Protein 5W0J (pdb70)

Structure (mmCIF, N/CA/C/O backbone):
data_5W0J
#
_entry.id   5W0J
#
_cell.length_a   52.560
_cell.length_b   52.560
_cell.length_c   93.040
_cell.angle_alpha   90.00
_cell.angle_beta   90.00
_cell.angle_gamma   120.00
#
_symmetry.space_group_name_H-M   'H 3 2'
#
loop_
_entity.id
_entity.type
_entity.pdbx_description
1 polymer 'peptide 1'
2 non-polymer 'CHLORIDE ION'
3 water water
#
loop_
_atom_site.group_PDB
_atom_site.id
_atom_site.type_symbol
_atom_site.label_atom_id
_atom_site.label_alt_id
_atom_site.label_comp_id
_atom_site.label_asym_id
_atom_site.label_entity_id
_atom_site.label_seq_id
_atom_site.pdbx_PDB_ins_code
_atom_site.Cartn_x
_atom_site.Cartn_y
_atom_site.Cartn_z
_atom_site.occupancy
_atom_site.B_iso_or_equiv
_atom_site.auth_seq_id
_atom_site.auth_comp_id
_atom_site.auth_asym_id
_atom_site.auth_atom_id
_atom_site.pdbx_PDB_model_num
ATOM 4 N N . GLU A 1 2 ? 5.179 20.656 -4.001 1.00 67.34 2 GLU A N 1
ATOM 5 C CA . GLU A 1 2 ? 6.127 21.341 -3.127 1.00 68.86 2 GLU A CA 1
ATOM 6 C C . GLU A 1 2 ? 5.417 22.174 -2.059 1.00 60.76 2 GLU A C 1
ATOM 7 O O . GLU A 1 2 ? 5.659 22.001 -0.865 1.00 57.58 2 GLU A O 1
ATOM 19 N N . LEU A 1 3 ? 4.542 23.083 -2.498 1.00 54.25 3 LEU A N 1
ATOM 20 C CA . LEU A 1 3 ? 3.814 23.927 -1.555 1.00 47.87 3 LEU A CA 1
ATOM 21 C C . LEU A 1 3 ? 2.822 23.116 -0.731 1.00 43.12 3 LEU A C 1
ATOM 22 O O . LEU A 1 3 ? 2.667 23.355 0.472 1.00 40.12 3 LEU A O 1
ATOM 38 N N . ALA A 1 4 ? 2.136 22.159 -1.358 1.00 43.34 4 ALA A N 1
ATOM 39 C CA . ALA A 1 4 ? 1.126 21.378 -0.650 1.00 45.86 4 ALA A CA 1
ATOM 40 C C . ALA A 1 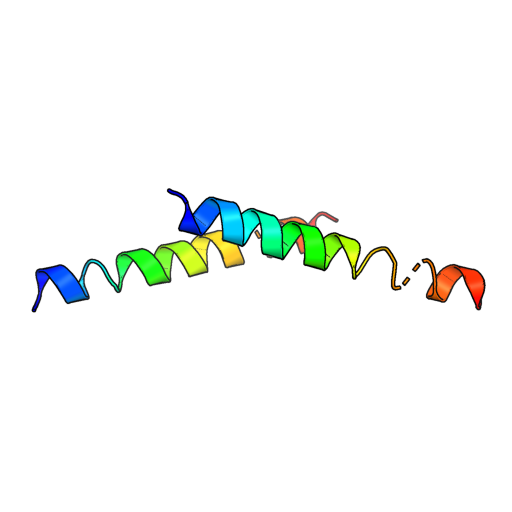4 ? 1.696 20.743 0.613 1.00 43.91 4 ALA A C 1
ATOM 41 O O . ALA A 1 4 ? 1.128 20.879 1.702 1.00 42.39 4 ALA A O 1
ATOM 48 N N . GLN A 1 5 ? 2.826 20.042 0.484 1.00 45.77 5 GLN A N 1
ATOM 49 C CA . GLN A 1 5 ? 3.390 19.335 1.630 1.00 46.56 5 GLN A CA 1
ATOM 50 C C . GLN A 1 5 ? 3.795 20.308 2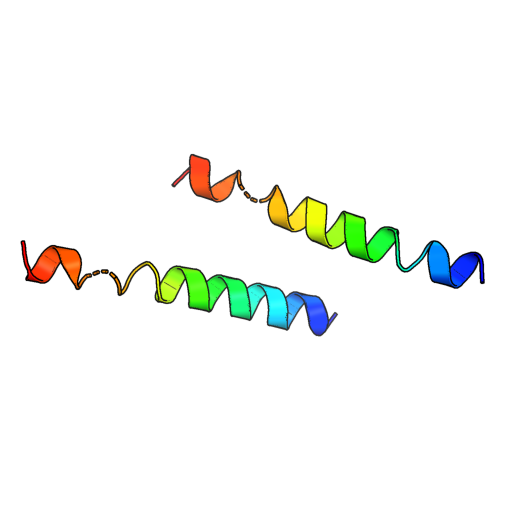.729 1.00 44.35 5 GLN A C 1
ATOM 51 O O . GLN A 1 5 ? 3.633 20.013 3.919 1.00 44.71 5 GLN A O 1
ATOM 65 N N . ALA A 1 6 ? 4.319 21.476 2.352 1.00 44.54 6 ALA A N 1
ATOM 66 C CA . ALA A 1 6 ? 4.712 22.464 3.351 1.00 40.69 6 ALA A CA 1
ATOM 67 C C . ALA A 1 6 ? 3.513 22.897 4.187 1.00 37.73 6 ALA A C 1
ATOM 68 O O . ALA A 1 6 ? 3.582 22.942 5.421 1.00 36.84 6 ALA A O 1
ATOM 75 N N . PHE A 1 7 ? 2.397 23.218 3.529 1.00 36.48 7 PHE A N 1
ATOM 76 C CA . PHE A 1 7 ? 1.196 23.596 4.267 1.00 34.11 7 PHE A CA 1
ATOM 77 C C . PHE A 1 7 ? 0.652 22.429 5.080 1.00 35.58 7 PHE A C 1
ATOM 78 O O . PHE A 1 7 ? 0.061 22.639 6.145 1.00 33.24 7 PHE A O 1
ATOM 95 N N . LYS A 1 8 ? 0.841 21.198 4.603 1.00 43.83 8 LYS A N 1
ATOM 96 C CA . LYS A 1 8 ? 0.460 20.037 5.399 1.00 45.70 8 LYS A CA 1
ATOM 97 C C . LYS A 1 8 ? 1.323 19.928 6.649 1.00 45.39 8 LYS A C 1
ATOM 98 O O . LYS A 1 8 ? 0.807 19.690 7.747 1.00 44.87 8 LYS A O 1
ATOM 117 N N . GLU A 1 9 ? 2.639 20.103 6.504 1.00 41.46 9 GLU A N 1
ATOM 118 C CA . GLU A 1 9 ? 3.508 20.128 7.675 1.00 42.66 9 GLU A CA 1
ATOM 119 C C . GLU A 1 9 ? 3.107 21.240 8.635 1.00 37.26 9 GLU A C 1
ATOM 120 O O . GLU A 1 9 ? 3.269 21.099 9.852 1.00 37.26 9 GLU A O 1
ATOM 132 N N . ILE A 1 10 ? 2.574 22.344 8.110 1.00 35.05 10 ILE A N 1
ATOM 133 C CA . ILE A 1 10 ? 2.131 23.440 8.965 1.00 32.57 10 ILE A CA 1
ATOM 134 C C . ILE A 1 10 ? 0.854 23.058 9.701 1.00 31.56 10 ILE A C 1
ATOM 135 O O . ILE A 1 10 ? 0.722 23.295 10.908 1.00 30.79 10 ILE A O 1
ATOM 151 N N . ALA A 1 11 ? -0.104 22.453 8.995 1.00 31.88 11 ALA A N 1
ATOM 152 C CA . ALA A 1 11 ? -1.329 22.007 9.651 1.00 33.07 11 ALA A CA 1
ATOM 153 C C . ALA A 1 11 ? -1.024 21.003 10.757 1.00 34.19 11 ALA A C 1
ATOM 154 O O . ALA A 1 11 ? -1.673 21.010 11.809 1.00 33.19 11 ALA A O 1
ATOM 161 N N . LYS A 1 12 ? -0.037 20.132 10.539 1.00 35.23 12 LYS A N 1
ATOM 162 C CA . LYS A 1 12 ? 0.334 19.171 11.573 1.00 38.71 12 LYS A CA 1
ATOM 163 C C . LYS A 1 12 ? 0.938 19.873 12.784 1.00 38.68 12 LYS A C 1
ATOM 164 O O . LYS A 1 12 ? 0.669 19.490 13.928 1.00 37.00 12 LYS A O 1
ATOM 183 N N . ALA A 1 13 ? 1.757 20.901 12.557 1.00 42.31 13 ALA A N 1
ATOM 184 C CA . ALA A 1 13 ? 2.366 21.612 13.675 1.00 41.81 13 ALA A CA 1
ATOM 185 C C . ALA A 1 13 ? 1.314 22.326 14.514 1.00 35.28 13 ALA A C 1
ATOM 186 O O . ALA A 1 13 ? 1.412 22.356 15.746 1.00 34.88 13 ALA A O 1
ATOM 193 N N . PHE A 1 14 ? 0.298 22.907 13.871 1.00 34.69 14 PHE A N 1
ATOM 194 C CA . PHE A 1 14 ? -0.742 23.593 14.631 1.00 32.09 14 PHE A CA 1
ATOM 195 C C . PHE A 1 14 ? -1.604 22.610 15.414 1.00 32.64 14 PHE A C 1
ATOM 196 O O . PHE A 1 14 ? -2.133 22.963 16.474 1.00 32.11 14 PHE A O 1
ATOM 213 N N . LYS A 1 15 ? -1.756 21.378 14.923 1.00 35.84 15 LYS A N 1
ATOM 214 C CA . LYS A 1 15 ? -2.486 20.377 15.693 1.00 38.20 15 LYS A CA 1
ATOM 215 C C . LYS A 1 15 ? -1.708 19.968 16.936 1.00 37.25 15 LYS A C 1
ATOM 216 O O . LYS A 1 15 ? -2.294 19.783 18.009 1.00 36.78 15 LYS A O 1
ATOM 235 N N . GLU A 1 16 ? -0.387 19.823 16.816 1.00 35.29 16 GLU A N 1
ATOM 236 C CA . GLU A 1 16 ? 0.433 19.576 17.997 1.00 36.84 16 GLU A CA 1
ATOM 237 C C . GLU A 1 16 ? 0.355 20.747 18.968 1.00 35.28 16 GLU A C 1
ATOM 238 O O . GLU A 1 16 ? 0.364 20.556 20.190 1.00 36.24 16 GLU A O 1
ATOM 250 N N . ILE A 1 17 ? 0.276 21.970 18.443 1.00 33.17 17 ILE A N 1
ATOM 251 C CA . ILE A 1 17 ? 0.144 23.140 19.305 1.00 32.01 17 ILE A CA 1
ATOM 252 C C . ILE A 1 17 ? -1.185 23.098 20.050 1.00 34.33 17 ILE A C 1
ATOM 253 O O . ILE A 1 17 ? -1.243 23.330 21.263 1.00 34.61 17 ILE A O 1
ATOM 269 N N . ALA A 1 18 ? -2.270 22.783 19.337 1.00 35.39 18 ALA A N 1
ATOM 270 C CA . ALA A 1 18 ? -3.571 22.643 19.984 1.00 36.89 18 ALA A CA 1
ATOM 271 C C . ALA A 1 18 ? -3.518 21.614 21.103 1.00 37.41 18 ALA A C 1
ATOM 272 O O . ALA A 1 18 ? -4.045 21.840 22.196 1.00 38.09 18 ALA A O 1
ATOM 279 N N A LYS A 1 19 ? -2.896 20.461 20.834 0.57 40.07 19 LYS A N 1
ATOM 280 N N B LYS A 1 19 ? -2.874 20.471 20.850 0.43 40.14 19 LYS A N 1
ATOM 281 C CA A LYS A 1 19 ? -2.727 19.442 21.866 0.57 41.43 19 LYS A CA 1
ATOM 282 C CA B LYS A 1 19 ? -2.754 19.452 21.886 0.43 42.30 19 LYS A CA 1
ATOM 283 C C A LYS A 1 19 ? -2.029 20.011 23.091 0.57 40.77 19 LYS A C 1
ATOM 284 C C B LYS A 1 19 ? -2.010 19.987 23.102 0.43 41.01 19 LYS A C 1
ATOM 285 O O A LYS A 1 19 ? -2.445 19.761 24.229 0.57 42.54 19 LYS A O 1
ATOM 286 O O B LYS A 1 19 ? -2.379 19.692 24.245 0.43 42.45 19 LYS A O 1
ATOM 323 N N . ALA A 1 20 ? -0.956 20.778 22.879 1.00 38.54 20 ALA A N 1
ATOM 324 C CA . ALA A 1 20 ? -0.187 21.306 23.999 1.00 37.53 20 ALA A CA 1
ATOM 325 C C . ALA A 1 20 ? -1.023 22.255 24.850 1.00 36.38 20 ALA A C 1
ATOM 326 O O . ALA A 1 20 ? -0.930 22.241 26.082 1.00 37.83 20 ALA A O 1
ATOM 333 N N . PHE A 1 21 ? -1.845 23.093 24.215 1.00 34.09 21 PHE A N 1
ATOM 334 C CA . PHE A 1 21 ? -2.663 24.025 24.984 1.00 34.56 21 PHE A CA 1
ATOM 335 C C . PHE A 1 21 ? -3.788 23.310 25.721 1.00 41.03 21 PHE A C 1
ATOM 336 O O . PHE A 1 21 ? -4.241 23.789 26.767 1.00 42.96 21 PHE A O 1
ATOM 353 N N . GLU A 1 22 ? -4.253 22.178 25.203 1.00 43.38 22 GLU A N 1
ATOM 354 C CA . GLU A 1 22 ? -5.225 21.363 25.927 1.00 48.62 22 GLU A CA 1
ATOM 355 C C . GLU A 1 22 ? -4.568 20.789 27.176 1.00 39.16 22 GLU A C 1
ATOM 356 O O . GLU A 1 22 ? -5.144 20.811 28.263 1.00 39.80 22 GLU A O 1
ATOM 388 N N . ILE A 1 24 ? -2.057 22.042 28.768 1.00 40.49 24 ILE A N 1
ATOM 389 C CA . ILE A 1 24 ? -1.890 23.166 29.684 1.00 40.74 24 ILE A CA 1
ATOM 390 C C . ILE A 1 24 ? -3.201 23.428 30.409 1.00 40.62 24 ILE A C 1
ATOM 391 O O . ILE A 1 24 ? -3.224 23.565 31.628 1.00 42.43 24 ILE A O 1
ATOM 407 N N . ALA A 1 25 ? -4.297 23.495 29.650 1.00 40.52 25 ALA A N 1
ATOM 408 C CA . ALA A 1 25 ? -5.608 23.675 30.264 1.00 42.78 25 ALA A CA 1
ATOM 409 C C . ALA A 1 25 ? -5.872 22.608 31.318 1.00 43.59 25 ALA A C 1
ATOM 410 O O . ALA A 1 25 ? -6.402 22.904 32.395 1.00 44.77 25 ALA A O 1
ATOM 417 N N . GLN A 1 26 ? -5.507 21.358 31.027 1.00 47.04 26 GLN A N 1
ATOM 418 C CA . GLN A 1 26 ? -5.730 20.282 31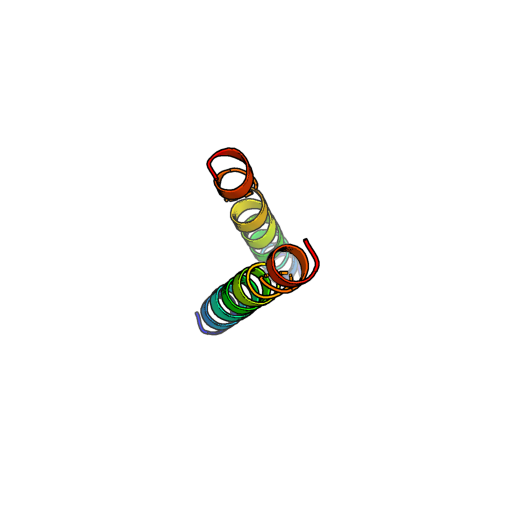.989 1.00 50.25 26 GLN A CA 1
ATOM 419 C C . GLN A 1 26 ? -4.817 20.414 33.199 1.00 47.53 26 GLN A C 1
ATOM 420 O O . GLN A 1 26 ? -5.210 20.046 34.311 1.00 49.76 26 GLN A O 1
ATOM 434 N N . ALA A 1 27 ? -3.600 20.925 33.007 1.00 47.78 27 ALA A N 1
ATOM 435 C CA . ALA A 1 27 ? -2.691 21.103 34.132 1.00 52.41 27 ALA A CA 1
ATOM 436 C C . ALA A 1 27 ? -3.166 22.209 35.064 1.00 56.71 27 ALA A C 1
ATOM 437 O O . ALA A 1 27 ? -2.948 22.1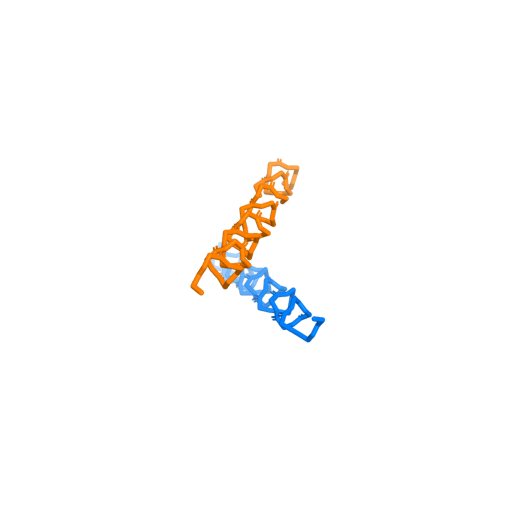32 36.278 1.00 58.20 27 ALA A O 1
ATOM 444 N N . ILE A 1 28 ? -3.815 23.241 34.522 1.00 51.41 28 ILE A N 1
ATOM 445 C CA . ILE A 1 28 ? -4.325 24.322 35.358 1.00 56.97 28 ILE A CA 1
ATOM 446 C C . ILE A 1 28 ? -5.450 23.813 36.251 1.00 63.61 28 ILE A C 1
ATOM 447 O O . ILE A 1 28 ? -5.474 24.074 37.459 1.00 68.76 28 ILE A O 1
ATOM 463 N N . GLU A 1 29 ? -6.393 23.073 35.674 1.00 72.00 29 GLU A N 1
ATOM 464 C CA . GLU A 1 29 ? -7.544 22.575 36.421 1.00 76.08 29 GLU A CA 1
ATOM 465 C C . GLU A 1 29 ? -7.143 21.578 37.509 1.00 89.24 29 GLU A C 1
ATOM 466 O O . GLU A 1 29 ? -7.794 21.498 38.550 1.00 81.23 29 GLU A O 1
ATOM 478 N N . LYS A 1 30 ? -6.076 20.823 37.265 1.00 54.31 30 LYS A N 1
ATOM 479 C CA . LYS A 1 30 ? -5.646 19.972 38.145 1.00 66.52 30 LYS A CA 1
ATOM 480 C C . LYS A 1 30 ? -4.603 20.541 39.137 1.00 71.51 30 LYS A C 1
ATOM 481 O O . LYS A 1 30 ? -3.883 19.796 39.751 1.00 72.75 30 LYS A O 1
ATOM 506 N N . GLU B 1 2 ? -5.904 9.441 -19.050 1.00 61.01 2 GLU B N 1
ATOM 507 C CA . GLU B 1 2 ? -6.637 8.842 -17.941 1.00 63.53 2 GLU B CA 1
ATOM 508 C C . GLU B 1 2 ? -5.727 7.997 -17.054 1.00 50.51 2 GLU B C 1
ATOM 509 O O . GLU B 1 2 ? -5.745 8.131 -15.829 1.00 44.46 2 GLU B O 1
ATOM 521 N N . LEU B 1 3 ? -4.928 7.126 -17.672 1.00 43.83 3 LEU B N 1
ATOM 522 C CA . LEU B 1 3 ? -4.069 6.239 -16.893 1.00 41.56 3 LEU B CA 1
ATOM 523 C C . LEU B 1 3 ? -3.001 7.028 -16.146 1.00 38.18 3 LEU B C 1
ATOM 524 O O . LEU B 1 3 ? -2.789 6.820 -14.945 1.00 37.99 3 LEU B O 1
ATOM 540 N N . ALA B 1 4 ? -2.314 7.940 -16.838 1.00 34.76 4 ALA B N 1
ATOM 541 C CA . ALA B 1 4 ? -1.250 8.706 -16.197 1.00 36.36 4 ALA B CA 1
ATOM 542 C C . ALA B 1 4 ? -1.782 9.517 -15.023 1.00 39.66 4 ALA B C 1
ATOM 543 O O . ALA B 1 4 ? -1.155 9.570 -13.958 1.00 36.63 4 ALA B O 1
ATOM 550 N N . GLN B 1 5 ? -2.937 10.162 -15.200 1.00 46.78 5 GLN B N 1
ATOM 551 C CA . GLN B 1 5 ? -3.524 10.946 -14.118 1.00 50.39 5 GLN B CA 1
ATOM 552 C C . GLN B 1 5 ? -3.909 10.055 -12.944 1.00 43.38 5 GLN B C 1
ATOM 553 O O . GLN B 1 5 ? -3.718 10.429 -11.781 1.00 40.02 5 GLN B O 1
ATOM 567 N N . ALA B 1 6 ? -4.445 8.867 -13.228 1.00 42.74 6 ALA B N 1
ATOM 568 C CA . ALA B 1 6 ? -4.821 7.949 -12.159 1.00 39.38 6 ALA B CA 1
ATOM 569 C C . ALA B 1 6 ? -3.598 7.481 -11.380 1.00 34.84 6 ALA B C 1
ATOM 570 O O . ALA B 1 6 ? -3.661 7.306 -10.157 1.00 31.00 6 ALA B O 1
ATOM 577 N N . PHE B 1 7 ? -2.476 7.263 -12.070 1.00 32.46 7 PHE B N 1
ATOM 578 C CA . PHE B 1 7 ? -1.261 6.870 -11.368 1.00 27.77 7 PHE B CA 1
ATOM 579 C C . PHE B 1 7 ? -0.697 8.014 -10.536 1.00 28.15 7 PHE B C 1
ATOM 580 O O . PHE B 1 7 ? -0.047 7.768 -9.513 1.00 28.17 7 PHE B O 1
ATOM 597 N N A LYS B 1 8 ? -0.927 9.263 -10.950 0.44 35.15 8 LYS B N 1
ATOM 598 N N B LYS B 1 8 ? -0.932 9.263 -10.947 0.56 35.22 8 LYS B N 1
ATOM 599 C CA A LYS B 1 8 ? -0.503 10.396 -10.133 0.44 38.37 8 LYS B CA 1
ATOM 600 C CA B LYS B 1 8 ? -0.530 10.394 -10.117 0.56 38.29 8 LYS B CA 1
ATOM 601 C C A LYS B 1 8 ? -1.347 10.507 -8.871 0.44 40.28 8 LYS B C 1
ATOM 602 C C B LYS B 1 8 ? -1.380 10.472 -8.856 0.56 40.24 8 LYS B C 1
ATOM 603 O O A LYS B 1 8 ? -0.833 10.854 -7.801 0.44 39.89 8 LYS B O 1
ATOM 604 O O B LYS B 1 8 ? -0.865 10.761 -7.770 0.56 39.65 8 LYS B O 1
ATOM 641 N N A GLU B 1 9 ? -2.646 10.216 -8.975 0.44 41.44 9 GLU B N 1
ATOM 642 N N B GLU B 1 9 ? -2.684 10.217 -8.981 0.56 41.43 9 GLU B N 1
ATOM 643 C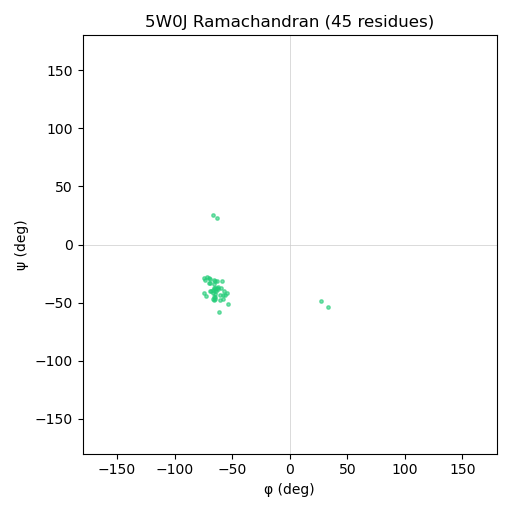 CA A GLU B 1 9 ? -3.503 10.236 -7.797 0.44 43.12 9 GLU B CA 1
ATOM 644 C CA B GLU B 1 9 ? -3.552 10.212 -7.810 0.56 42.75 9 GLU B CA 1
ATOM 645 C C A GLU B 1 9 ? -3.156 9.105 -6.838 0.44 39.25 9 GLU B C 1
ATOM 646 C C B GLU B 1 9 ? -3.168 9.102 -6.843 0.56 39.27 9 GLU B C 1
ATOM 647 O O A GLU B 1 9 ? -3.297 9.261 -5.620 0.44 39.16 9 GLU B O 1
ATOM 648 O O B GLU B 1 9 ? -3.285 9.271 -5.624 0.56 39.19 9 GLU B O 1
ATOM 671 N N . ILE B 1 10 ? -2.703 7.963 -7.363 1.00 33.38 10 ILE B N 1
ATOM 672 C CA . ILE B 1 10 ? -2.256 6.878 -6.496 1.00 29.19 10 ILE B CA 1
ATOM 673 C C . ILE B 1 10 ? -0.994 7.288 -5.755 1.00 28.04 10 ILE B C 1
ATOM 674 O O . ILE B 1 10 ? -0.858 7.063 -4.545 1.00 27.35 10 ILE B O 1
ATOM 690 N N . ALA B 1 11 ? -0.048 7.902 -6.465 1.00 28.20 11 ALA B N 1
ATOM 691 C CA . ALA B 1 11 ? 1.171 8.361 -5.811 1.00 30.65 11 ALA B CA 1
ATOM 692 C C . ALA B 1 11 ? 0.843 9.330 -4.685 1.00 31.30 11 ALA B C 1
ATOM 693 O O . ALA B 1 11 ? 1.366 9.206 -3.571 1.00 29.80 11 ALA B O 1
ATOM 700 N N . LYS B 1 12 ? -0.034 10.301 -4.956 1.00 34.99 12 LYS B N 1
ATOM 701 C CA . LYS B 1 12 ? -0.421 11.254 -3.922 1.00 37.29 12 LYS B CA 1
ATOM 702 C C . LYS B 1 12 ? -0.967 10.537 -2.695 1.00 31.09 12 LYS B C 1
ATOM 703 O O . LYS B 1 12 ? -0.624 10.884 -1.561 1.00 28.98 12 LYS B O 1
ATOM 722 N N . ALA B 1 13 ? -1.817 9.528 -2.900 1.00 29.35 13 ALA B N 1
ATOM 723 C CA . ALA B 1 13 ? -2.409 8.831 -1.763 1.00 29.91 13 ALA B CA 1
ATOM 724 C C . ALA B 1 13 ? -1.353 8.066 -0.969 1.00 30.26 13 ALA B C 1
ATOM 725 O O . ALA B 1 13 ? -1.376 8.077 0.267 1.00 29.79 13 ALA B O 1
ATOM 732 N N . PHE B 1 14 ? -0.417 7.399 -1.652 1.00 30.64 14 PHE B N 1
ATOM 733 C CA . PHE B 1 14 ? 0.665 6.726 -0.936 1.00 29.01 14 PHE B CA 1
ATOM 734 C C . PHE B 1 14 ? 1.536 7.724 -0.184 1.00 30.50 14 PHE B C 1
ATOM 735 O O . PHE B 1 14 ? 2.091 7.393 0.871 1.00 28.33 14 PHE B O 1
ATOM 752 N N . LYS B 1 15 ? 1.672 8.945 -0.709 1.00 31.46 15 LYS B N 1
ATOM 753 C CA . LYS B 1 15 ? 2.395 9.989 0.010 1.00 46.60 15 LYS B CA 1
ATOM 754 C C . LYS B 1 15 ? 1.679 10.366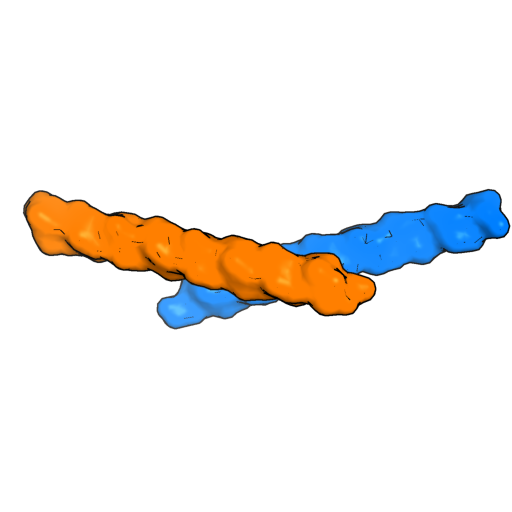 1.300 1.00 34.05 15 LYS B C 1
ATOM 755 O O . LYS B 1 15 ? 2.320 10.568 2.338 1.00 33.21 15 LYS B O 1
ATOM 774 N N . GLU B 1 16 ? 0.350 10.485 1.250 1.00 32.74 16 GLU B N 1
ATOM 775 C CA . GLU B 1 16 ? -0.416 10.727 2.468 1.00 39.44 16 GLU B CA 1
ATOM 776 C C . GLU B 1 16 ? -0.269 9.568 3.447 1.00 33.68 16 GLU B C 1
ATOM 777 O O . GLU B 1 16 ? -0.192 9.775 4.664 1.00 32.50 16 GLU B O 1
ATOM 789 N N . ILE B 1 17 ? -0.230 8.337 2.933 1.00 32.18 17 ILE B N 1
ATOM 790 C CA . ILE B 1 17 ? -0.061 7.171 3.796 1.00 29.47 17 ILE B CA 1
ATOM 791 C C . ILE B 1 17 ? 1.306 7.205 4.468 1.00 30.43 17 ILE B C 1
ATOM 792 O O . ILE B 1 17 ? 1.428 6.999 5.681 1.00 31.93 17 ILE B O 1
ATOM 808 N N . ALA B 1 18 ? 2.355 7.472 3.691 1.00 29.51 18 ALA B N 1
ATOM 809 C CA . ALA B 1 18 ? 3.696 7.515 4.264 1.00 28.74 18 ALA B CA 1
ATOM 810 C C . ALA B 1 18 ? 3.777 8.540 5.389 1.00 30.54 18 ALA B C 1
ATOM 811 O O . ALA B 1 18 ? 4.351 8.267 6.450 1.00 31.05 18 ALA B O 1
ATOM 818 N N . LYS B 1 19 ? 3.195 9.723 5.180 1.00 35.21 19 LYS B N 1
ATOM 819 C CA . LYS B 1 19 ? 3.188 10.738 6.227 1.00 33.29 19 LYS B CA 1
ATOM 820 C C . LYS B 1 19 ? 2.363 10.301 7.429 1.00 33.39 19 LYS B C 1
ATOM 821 O O . LYS B 1 19 ? 2.704 10.639 8.568 1.00 31.66 19 LYS B O 1
ATOM 840 N N . ALA B 1 20 ? 1.283 9.550 7.203 1.00 34.65 20 ALA B N 1
ATOM 841 C CA . ALA B 1 20 ? 0.479 9.052 8.316 1.00 33.86 20 ALA B CA 1
ATOM 842 C C . ALA B 1 20 ? 1.267 8.067 9.170 1.00 32.47 20 ALA B C 1
ATOM 843 O O . ALA B 1 20 ? 1.127 8.050 10.398 1.00 33.75 20 ALA B O 1
ATOM 850 N N . PHE B 1 21 ? 2.093 7.229 8.545 1.00 27.48 21 PHE B N 1
ATOM 851 C CA . PHE B 1 21 ? 2.892 6.295 9.329 1.00 28.05 21 PHE B CA 1
ATOM 852 C C . PHE B 1 21 ? 4.030 7.003 10.050 1.00 29.38 21 PHE B C 1
ATOM 853 O O . PHE B 1 21 ? 4.428 6.578 11.141 1.00 31.51 21 PHE B O 1
ATOM 870 N N . GLU B 1 22 ? 4.552 8.082 9.479 1.00 34.23 22 GLU B N 1
ATOM 871 C CA . GLU B 1 22 ? 5.552 8.884 10.170 1.00 36.42 22 GLU B CA 1
ATOM 872 C C . GLU B 1 22 ? 4.948 9.491 11.428 1.00 34.76 22 GLU B C 1
ATOM 873 O O . GLU B 1 22 ? 5.587 9.533 12.477 1.00 37.72 22 GLU B O 1
ATOM 905 N N . ILE B 1 24 ? 2.331 8.323 13.039 1.00 30.88 24 ILE B N 1
ATOM 906 C CA . ILE B 1 24 ? 2.114 7.188 13.940 1.00 33.42 24 ILE B CA 1
ATOM 907 C C . ILE B 1 24 ? 3.378 6.946 14.752 1.00 30.31 24 ILE B C 1
ATOM 908 O O . ILE B 1 24 ? 3.351 6.886 15.982 1.00 30.33 24 ILE B O 1
ATOM 924 N N . ALA B 1 25 ? 4.492 6.795 14.034 1.00 31.02 25 ALA B N 1
ATOM 925 C CA . ALA B 1 25 ? 5.763 6.498 14.684 1.00 27.95 25 ALA B CA 1
ATOM 926 C C . ALA B 1 25 ? 6.118 7.556 15.722 1.00 33.09 25 ALA B C 1
ATOM 927 O O . ALA B 1 25 ? 6.627 7.230 16.800 1.00 32.38 25 ALA B O 1
ATOM 934 N N . GLN B 1 26 ? 5.861 8.831 15.420 1.00 40.54 26 GLN B N 1
ATOM 935 C CA . GLN B 1 26 ? 6.221 9.883 16.367 1.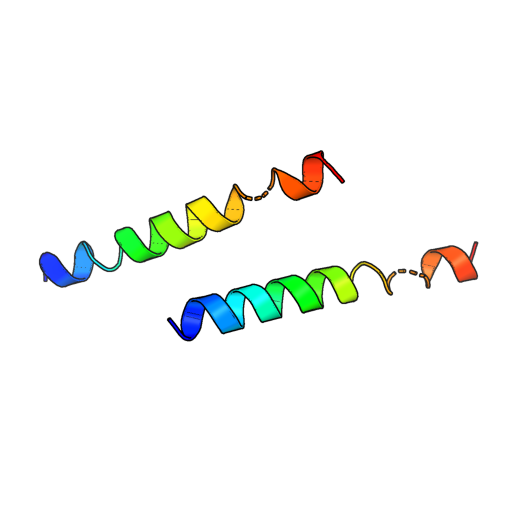00 47.65 26 GLN B CA 1
ATOM 936 C C . GLN B 1 26 ? 5.271 9.912 17.556 1.00 39.71 26 GLN B C 1
ATOM 937 O O . GLN B 1 26 ? 5.667 10.325 18.651 1.00 39.88 26 GLN B O 1
ATOM 951 N N . ALA B 1 27 ? 4.020 9.489 17.367 1.00 39.45 27 ALA B N 1
ATOM 952 C CA . ALA B 1 27 ? 3.101 9.401 18.496 1.00 40.70 27 ALA B CA 1
ATOM 953 C C . ALA B 1 27 ? 3.506 8.290 19.454 1.00 40.84 27 ALA B C 1
ATOM 954 O O . ALA B 1 27 ? 3.249 8.387 20.658 1.00 38.69 27 ALA B O 1
ATOM 961 N N . ILE B 1 28 ? 4.142 7.236 18.941 1.00 41.32 28 ILE B N 1
ATOM 962 C CA . ILE B 1 28 ? 4.595 6.145 19.796 1.00 44.35 28 ILE B CA 1
ATOM 963 C C . ILE B 1 28 ? 5.830 6.564 20.585 1.00 44.33 28 ILE B C 1
ATOM 964 O O . ILE B 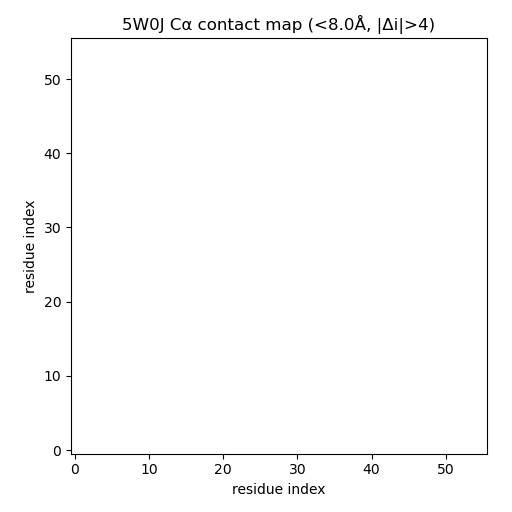1 28 ? 5.951 6.265 21.778 1.00 45.53 28 ILE B O 1
ATOM 980 N N . GLU B 1 29 ? 6.760 7.265 19.942 1.00 45.77 29 GLU B N 1
ATOM 981 C CA . GLU B 1 29 ? 7.966 7.730 20.623 1.00 56.94 29 GLU B CA 1
ATOM 982 C C . GLU B 1 29 ? 7.612 8.672 21.768 1.00 70.51 29 GLU B C 1
ATOM 983 O O . GLU B 1 29 ? 7.969 8.431 22.917 1.00 70.72 29 GLU B O 1
ATOM 995 N N . LYS B 1 30 ? 6.914 9.752 21.430 1.00 44.45 30 LYS B N 1
ATOM 996 C CA . LYS B 1 30 ? 6.508 10.608 22.310 1.00 51.15 30 LYS B CA 1
ATOM 997 C C . LYS B 1 30 ? 5.703 10.012 23.486 1.00 56.08 30 LYS B C 1
ATOM 998 O O . LYS B 1 30 ? 5.906 10.396 24.609 1.00 59.51 30 LYS B O 1
#

Solvent-accessible surface area: 5774 Å² total

Sequence (56 aa):
ELAQAFKEIAKAFKEIAKKAFEIAQAIEKELAQAFKKEEIAKAFKEIAKAFEIAQAIEK

B-factor: mean 52.92, std 18.57, range [25.86, 112.13]

Foldseek 3Di:
DVVVVVVVVVVVVVVVVVVVVCVVVVVD/DVVVVVVVVVVVVVVVVVVVCCVVVVVD

Secondary structure (DSSP, 8-state):
-HHHHHHHHHHHHHHHHHHH--HHHHH-/-HHHHHHHHHHHHHHHHHHH--HHHHH-

Radius of gyration: 16.48 Å; Cα contacts (8 Å, |Δi|>4): 0; chains: 2; bounding box: 16×18×56 Å